Protein AF-A0A2P1K4G0-F1 (afdb_monomer)

Foldseek 3Di:
DDDPQLVVLLVQLVVLDLPDPPDPPSVVSVVSNVVSLVSNCVVVCVVCVPPPCPSVVSNVVSVVVVVDDPVNVCVPPVCVPPPPDDD

Organism: Cyprinus carpio (NCBI:txid7962)

Solvent-accessible surface area (backbone atoms only — not comparable to full-atom values): 5147 Å² total; per-residue (Å²): 139,75,54,76,66,52,47,52,25,52,49,37,39,64,71,33,53,46,84,52,84,89,58,94,52,34,73,61,30,42,51,52,17,50,51,21,48,50,57,32,48,64,64,49,44,83,79,37,74,87,51,80,56,52,65,60,52,52,54,52,54,57,55,57,56,72,74,59,50,70,66,59,51,38,61,74,67,41,32,85,76,58,55,90,64,85,131

pLDDT: mean 90.45, std 8.29, range [61.0, 9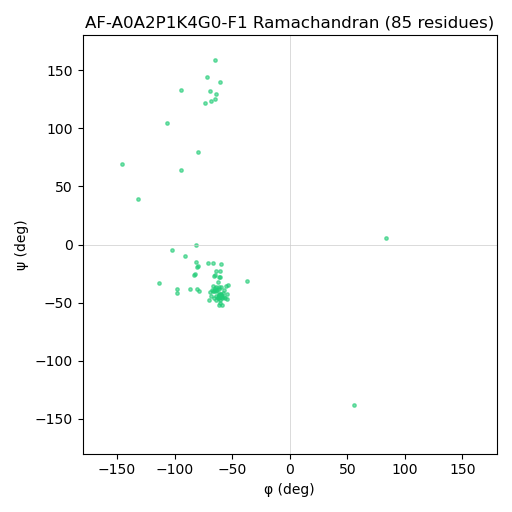8.25]

Nearest PDB structures (foldseek):
  4l98-assembly1_A  TM=7.637E-01  e=1.450E-02  Homo sapiens
  6dbh-assembly2_B  TM=7.768E-01  e=2.158E-02  Homo sapiens
  8bf1-assembly1_A  TM=7.713E-01  e=3.213E-02  Homo sapiens
  9f7w-assembly1_A  TM=7.757E-01  e=4.268E-02  Homo sapiens
  7bq3-assembly1_A  TM=7.792E-01  e=5.062E-02  Homo sapiens

Secondary structure (DSSP, 8-state):
---HHHHHHHHHHHH--TTSTT-S-HHHHHHHHHHHHHHHHHHHTTT-TT-TTHHHHHHHHHHHGGGS-HHHHIIIIIHHHHTT---

Mean predicted aligned error: 5.12 Å

InterPro domains:
  IPR000536 Nuclear hormone receptor, ligand-binding domain [PS51843] (1-87)
  IPR033544 Nuclear receptor subfamily 0 group B member 1/2 [PTHR24081] (1-87)
  IPR035500 Nuclear hormone receptor-like domain superfamily [G3DSA:1.10.565.10] (1-87)
  IPR035500 Nuclear hormone receptor-like domain superfamily [SSF48508] (1-87)

Sequence (87 aa):
DLSPKEYAYLKGTVIFNPDVPGLKASLFIEGLQYEAQHALKEVLVPLHPDDRGRFARILLTASTLKTITPSLITELFFRPVIGQANM

Structure (mmCIF, N/CA/C/O backbone):
data_AF-A0A2P1K4G0-F1
#
_entry.id   AF-A0A2P1K4G0-F1
#
loop_
_atom_site.group_PDB
_atom_site.id
_atom_site.type_symbol
_atom_site.label_atom_id
_atom_site.label_alt_id
_atom_site.label_comp_id
_atom_site.label_asym_id
_atom_site.label_entity_id
_atom_site.label_seq_id
_atom_site.pdbx_PDB_ins_code
_atom_site.Cartn_x
_atom_site.Cartn_y
_atom_site.Cartn_z
_atom_site.occupancy
_atom_site.B_iso_or_equiv
_atom_site.auth_seq_id
_atom_site.auth_comp_id
_atom_site.auth_asym_id
_atom_site.auth_atom_id
_atom_site.pdbx_PDB_model_num
ATOM 1 N N . ASP A 1 1 ? -1.555 -2.326 -17.737 1.00 78.94 1 ASP A N 1
ATOM 2 C CA . ASP A 1 1 ? -1.883 -3.247 -16.630 1.00 78.94 1 ASP A CA 1
ATOM 3 C C . ASP A 1 1 ? -0.695 -3.501 -15.722 1.00 78.94 1 ASP A C 1
ATOM 5 O O . ASP A 1 1 ? 0.437 -3.246 -16.127 1.00 78.94 1 ASP A O 1
ATOM 9 N N . LEU A 1 2 ? -0.971 -3.924 -14.484 1.00 87.75 2 LEU A N 1
ATOM 10 C CA . LEU A 1 2 ? 0.039 -4.383 -13.528 1.00 87.75 2 LEU A CA 1
ATOM 11 C C . LEU A 1 2 ? 0.149 -5.905 -13.615 1.00 87.75 2 LEU A C 1
ATOM 13 O O . LEU A 1 2 ? -0.865 -6.603 -13.577 1.00 87.75 2 LEU A O 1
ATOM 17 N N . SER A 1 3 ? 1.369 -6.427 -13.677 1.00 91.56 3 SER A N 1
ATOM 18 C CA . SER A 1 3 ? 1.607 -7.858 -13.498 1.00 91.56 3 SER A CA 1
ATOM 19 C C . SER A 1 3 ? 1.232 -8.296 -12.071 1.00 91.56 3 SER A C 1
ATOM 21 O O . SER A 1 3 ? 1.255 -7.476 -11.145 1.00 91.56 3 SER A O 1
ATOM 23 N N . PRO A 1 4 ? 0.961 -9.594 -11.833 1.00 94.12 4 PRO A N 1
ATOM 24 C CA . PRO A 1 4 ? 0.688 -10.100 -10.486 1.00 94.12 4 PRO A CA 1
ATOM 25 C C . PRO A 1 4 ? 1.778 -9.743 -9.463 1.00 94.12 4 PRO A C 1
ATOM 27 O O . PRO A 1 4 ? 1.471 -9.454 -8.307 1.00 94.12 4 PRO A O 1
ATOM 30 N N . LYS A 1 5 ? 3.047 -9.706 -9.896 1.00 93.00 5 LYS A N 1
ATOM 31 C CA . LYS A 1 5 ? 4.195 -9.339 -9.055 1.00 93.00 5 LYS A CA 1
ATOM 32 C C . LYS A 1 5 ? 4.191 -7.847 -8.701 1.00 93.00 5 LYS A C 1
ATOM 34 O O . LYS A 1 5 ? 4.322 -7.506 -7.530 1.00 93.00 5 LYS A O 1
ATOM 39 N N . GLU A 1 6 ? 3.987 -6.966 -9.684 1.00 93.31 6 GLU A N 1
ATOM 40 C CA . GLU A 1 6 ? 3.860 -5.515 -9.455 1.00 93.31 6 GLU A CA 1
ATOM 41 C C . GLU A 1 6 ? 2.672 -5.208 -8.525 1.00 93.31 6 GLU A C 1
ATOM 43 O O . GLU A 1 6 ? 2.796 -4.426 -7.582 1.00 93.31 6 GLU A O 1
ATOM 48 N N . TYR A 1 7 ? 1.536 -5.879 -8.735 1.00 94.38 7 TYR A N 1
ATOM 49 C CA . TYR A 1 7 ? 0.353 -5.733 -7.889 1.00 94.38 7 TYR A CA 1
ATOM 50 C C . TYR A 1 7 ? 0.598 -6.200 -6.445 1.00 94.38 7 TYR A C 1
ATOM 52 O O . TYR A 1 7 ? 0.149 -5.551 -5.500 1.00 94.38 7 TYR A O 1
ATOM 60 N N . ALA A 1 8 ? 1.332 -7.300 -6.247 1.00 95.88 8 ALA A N 1
ATOM 61 C CA . ALA A 1 8 ? 1.677 -7.788 -4.914 1.00 95.88 8 ALA A CA 1
ATOM 62 C C . ALA A 1 8 ? 2.524 -6.776 -4.123 1.00 95.88 8 ALA A C 1
ATOM 64 O O . ALA A 1 8 ? 2.190 -6.487 -2.972 1.00 95.88 8 ALA A O 1
ATOM 65 N N . TYR A 1 9 ? 3.557 -6.186 -4.735 1.00 95.94 9 TYR A N 1
ATOM 66 C CA . TYR A 1 9 ? 4.364 -5.165 -4.057 1.00 95.94 9 TYR A CA 1
ATOM 67 C C . TYR A 1 9 ? 3.583 -3.878 -3.804 1.00 95.94 9 TYR A C 1
ATOM 69 O O . TYR A 1 9 ? 3.686 -3.323 -2.712 1.00 95.94 9 TYR A O 1
ATOM 77 N N . LEU A 1 10 ? 2.734 -3.449 -4.747 1.00 96.00 10 LEU A N 1
ATOM 78 C CA . LEU A 1 10 ? 1.849 -2.303 -4.533 1.00 96.00 10 LEU A CA 1
ATOM 79 C C . LEU A 1 10 ? 0.950 -2.508 -3.308 1.00 96.00 10 LEU A C 1
ATOM 81 O O . LEU A 1 10 ? 0.859 -1.614 -2.469 1.00 96.00 10 LEU A O 1
ATOM 85 N N . LYS A 1 11 ? 0.349 -3.695 -3.143 1.00 95.69 11 LYS A N 1
ATOM 86 C CA . LYS A 1 11 ? -0.407 -4.021 -1.922 1.00 95.69 11 LYS A CA 1
ATOM 87 C C . LYS A 1 11 ? 0.459 -3.903 -0.670 1.00 95.69 11 LYS A C 1
ATOM 89 O O . LYS A 1 11 ? -0.006 -3.334 0.310 1.00 95.69 11 LYS A O 1
ATOM 94 N N . GLY A 1 12 ? 1.707 -4.372 -0.712 1.00 96.69 12 GLY A N 1
ATOM 95 C CA . GLY A 1 12 ? 2.666 -4.201 0.384 1.00 96.69 12 GLY A CA 1
ATOM 96 C C . GLY A 1 12 ? 2.837 -2.735 0.794 1.00 96.69 12 GLY A C 1
ATOM 97 O O . GLY A 1 12 ? 2.711 -2.417 1.972 1.00 96.69 12 GLY A O 1
ATOM 98 N N . THR A 1 13 ? 3.008 -1.827 -0.176 1.00 95.19 13 THR A N 1
ATOM 99 C CA . THR A 1 13 ? 3.146 -0.381 0.104 1.00 95.19 13 THR A CA 1
ATOM 100 C C . THR A 1 13 ? 1.916 0.234 0.780 1.00 95.19 13 THR A C 1
ATOM 102 O O . THR A 1 13 ? 2.041 1.212 1.514 1.00 95.19 13 THR A O 1
ATOM 105 N N . VAL A 1 14 ? 0.728 -0.330 0.534 1.00 94.00 14 VAL A N 1
ATOM 106 C CA . VAL A 1 14 ? -0.541 0.137 1.109 1.00 94.00 14 VAL A CA 1
ATOM 107 C C . VAL A 1 14 ? -0.801 -0.493 2.481 1.00 94.00 14 VAL A C 1
ATOM 109 O O . VAL A 1 14 ? -1.301 0.190 3.371 1.00 94.00 14 VAL A O 1
ATOM 112 N N . ILE A 1 15 ? -0.466 -1.776 2.658 1.00 94.81 15 ILE A N 1
ATOM 113 C CA . ILE A 1 15 ? -0.652 -2.525 3.912 1.00 94.81 15 ILE A CA 1
ATOM 114 C C . ILE A 1 15 ? 0.283 -2.000 5.003 1.00 94.81 15 ILE A C 1
ATOM 116 O O . ILE A 1 15 ? -0.145 -1.806 6.141 1.00 94.81 15 ILE A O 1
ATOM 120 N N . PHE A 1 16 ? 1.549 -1.754 4.666 1.00 96.62 16 PHE A N 1
ATOM 121 C CA . PHE A 1 16 ? 2.509 -1.163 5.591 1.00 96.62 16 PHE A CA 1
ATOM 122 C C . PHE A 1 16 ? 2.289 0.347 5.654 1.00 96.62 16 PHE A C 1
ATOM 124 O O . PHE A 1 16 ? 2.966 1.116 4.983 1.00 96.62 16 PHE A O 1
ATOM 131 N N . ASN A 1 17 ? 1.287 0.766 6.426 1.00 95.00 17 ASN A N 1
ATOM 132 C CA . ASN A 1 17 ? 0.961 2.169 6.645 1.00 95.00 17 ASN A CA 1
ATOM 133 C C . ASN A 1 17 ? 1.391 2.602 8.061 1.00 95.00 17 ASN A C 1
ATOM 135 O O . ASN A 1 17 ? 0.699 2.248 9.020 1.00 95.00 17 ASN A O 1
ATOM 139 N N . PRO A 1 18 ? 2.496 3.356 8.219 1.00 96.38 18 PRO A N 1
ATOM 140 C CA . PRO A 1 18 ? 2.963 3.800 9.534 1.00 96.38 18 PRO A CA 1
ATOM 141 C C . PRO A 1 18 ? 2.057 4.870 10.168 1.00 96.38 18 PRO A C 1
ATOM 143 O O . PRO A 1 18 ? 2.122 5.068 11.382 1.00 96.38 18 PRO A O 1
ATOM 146 N N . ASP A 1 19 ? 1.180 5.501 9.378 1.00 94.44 19 ASP A N 1
ATOM 147 C CA . ASP A 1 19 ? 0.304 6.599 9.808 1.00 94.44 19 ASP A CA 1
ATOM 148 C C . ASP A 1 19 ? -0.960 6.123 10.543 1.00 94.44 19 ASP A C 1
ATOM 150 O O . ASP A 1 19 ? -1.798 6.936 10.939 1.00 94.44 19 ASP A O 1
ATOM 154 N N . VAL A 1 20 ? -1.149 4.808 10.712 1.00 94.81 20 VAL A N 1
ATOM 155 C CA . VAL A 1 20 ? -2.311 4.281 11.439 1.00 94.81 20 VAL A CA 1
ATOM 156 C C . VAL A 1 20 ? -2.196 4.650 12.929 1.00 94.81 20 VAL A C 1
ATOM 158 O O . VAL A 1 20 ? -1.214 4.283 13.582 1.00 94.81 20 VAL A O 1
ATOM 161 N N . PRO A 1 21 ? -3.196 5.342 13.511 1.00 95.31 21 PRO A N 1
ATOM 162 C CA . PRO A 1 21 ? -3.157 5.725 14.918 1.00 95.31 21 PRO A CA 1
ATOM 163 C C . PRO A 1 21 ? -3.082 4.513 15.855 1.00 95.31 21 PRO A C 1
ATOM 165 O O . PRO A 1 21 ? -3.772 3.514 15.660 1.00 95.31 21 PRO A O 1
ATOM 168 N N . GLY A 1 22 ? -2.273 4.616 16.913 1.00 95.44 22 GLY A N 1
ATOM 169 C CA . GLY A 1 22 ? -2.167 3.581 17.951 1.00 95.44 22 GLY A CA 1
ATOM 170 C C . GLY A 1 22 ? -1.215 2.423 17.629 1.00 95.44 22 GLY A C 1
ATOM 171 O O . GLY A 1 22 ? -1.117 1.478 18.417 1.00 95.44 22 GLY A O 1
ATOM 172 N N . LEU A 1 23 ? -0.482 2.484 16.513 1.00 96.31 23 LEU A N 1
ATOM 173 C CA . LEU A 1 23 ? 0.577 1.525 16.214 1.00 96.31 23 LEU A CA 1
ATOM 174 C C . LEU A 1 23 ? 1.720 1.615 17.237 1.00 96.31 23 LEU A C 1
ATOM 176 O O . LEU A 1 23 ? 2.274 2.679 17.496 1.00 96.31 23 LEU A O 1
ATOM 180 N N . LYS A 1 24 ? 2.118 0.463 17.789 1.00 96.31 24 LYS A N 1
ATOM 181 C CA . LYS A 1 24 ? 3.249 0.360 18.732 1.00 96.31 24 LYS A CA 1
ATOM 182 C C . LYS A 1 24 ? 4.618 0.350 18.046 1.00 96.31 24 LYS A C 1
ATOM 184 O O . LYS A 1 24 ? 5.627 0.570 18.702 1.00 96.31 24 LYS A O 1
ATOM 189 N N . ALA A 1 25 ? 4.655 0.049 16.749 1.00 96.00 25 ALA A N 1
ATOM 190 C CA . 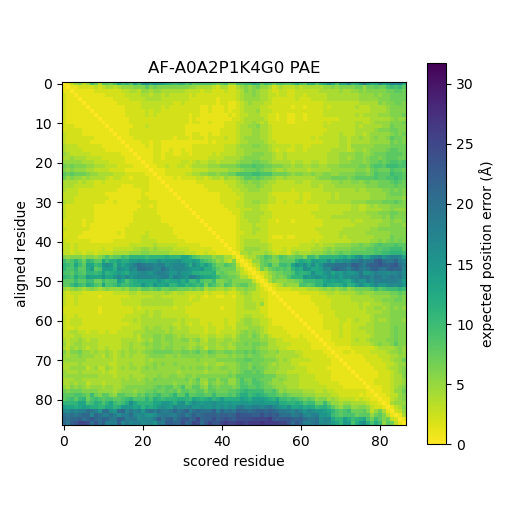ALA A 1 25 ? 5.877 -0.208 15.992 1.00 96.00 25 ALA A CA 1
ATOM 191 C C . ALA A 1 25 ? 5.918 0.586 14.673 1.00 96.00 25 ALA A C 1
ATOM 193 O O . ALA A 1 25 ? 6.346 0.054 13.651 1.00 96.00 25 ALA A O 1
ATOM 194 N N .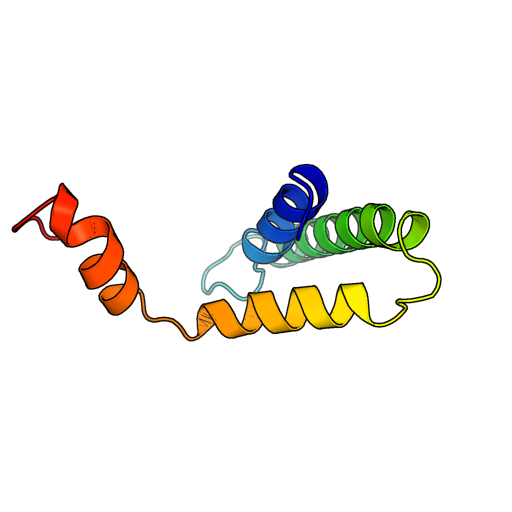 SER A 1 26 ? 5.462 1.846 14.675 1.00 97.06 26 SER A N 1
ATOM 195 C CA . SER A 1 26 ? 5.366 2.670 13.456 1.00 97.06 26 SER A CA 1
ATOM 196 C C . SER A 1 26 ? 6.685 2.771 12.687 1.00 97.06 26 SER A C 1
ATOM 198 O O . SER A 1 26 ? 6.677 2.586 11.479 1.00 97.06 26 SER A O 1
ATOM 200 N N . LEU A 1 27 ? 7.820 2.951 13.375 1.00 96.88 27 LEU A N 1
ATOM 201 C CA . LEU A 1 27 ? 9.152 2.994 12.745 1.00 96.88 27 LEU A CA 1
ATOM 202 C C . LEU A 1 27 ? 9.517 1.685 12.024 1.00 96.88 27 LEU A C 1
ATOM 204 O O . LEU A 1 27 ? 10.107 1.697 10.950 1.00 96.88 27 LEU A O 1
ATOM 208 N N . PHE A 1 28 ? 9.152 0.537 12.599 1.00 97.94 28 PHE A N 1
ATOM 209 C CA . PHE A 1 28 ? 9.381 -0.753 11.947 1.00 97.94 28 PHE A CA 1
ATOM 210 C C . PHE A 1 28 ? 8.487 -0.913 10.710 1.00 97.94 28 PHE A C 1
ATOM 212 O O . PHE A 1 28 ? 8.941 -1.373 9.666 1.00 97.94 28 PHE A O 1
ATOM 219 N N . ILE A 1 29 ? 7.227 -0.482 10.809 1.00 98.19 29 ILE A N 1
ATOM 220 C CA . ILE A 1 29 ? 6.270 -0.502 9.695 1.00 98.19 29 ILE A CA 1
ATOM 221 C C . ILE A 1 29 ? 6.711 0.440 8.567 1.00 98.19 29 ILE A C 1
ATOM 223 O O . ILE A 1 29 ? 6.570 0.082 7.402 1.00 98.19 29 ILE A O 1
ATOM 227 N N . GLU A 1 30 ? 7.285 1.598 8.890 1.00 97.88 30 GLU A N 1
ATOM 228 C CA . GLU A 1 30 ? 7.883 2.513 7.912 1.00 97.88 30 GLU A CA 1
ATOM 229 C C . GLU A 1 30 ? 9.020 1.831 7.135 1.00 97.88 30 GLU A C 1
ATOM 231 O O . GLU A 1 30 ? 9.054 1.897 5.906 1.00 97.88 30 GLU A O 1
ATOM 236 N N . GLY A 1 31 ? 9.889 1.081 7.822 1.00 98.25 31 GLY A N 1
ATOM 237 C CA . GLY A 1 31 ? 10.918 0.263 7.174 1.00 98.25 31 GLY A CA 1
ATOM 238 C C . GLY A 1 31 ? 10.335 -0.772 6.202 1.00 98.25 31 GLY A C 1
ATOM 239 O O . GLY A 1 31 ? 10.785 -0.876 5.061 1.00 98.25 31 GLY A O 1
ATOM 240 N N . LEU A 1 32 ? 9.278 -1.485 6.609 1.00 98.06 32 LEU A N 1
ATOM 241 C CA . LEU A 1 32 ? 8.578 -2.441 5.739 1.00 98.06 32 LEU A CA 1
ATOM 242 C C . LEU A 1 32 ? 7.911 -1.759 4.535 1.00 98.06 32 LEU A C 1
ATOM 244 O O . LEU A 1 32 ? 7.901 -2.308 3.430 1.00 98.06 32 LEU A O 1
ATOM 248 N N . GLN A 1 33 ? 7.369 -0.553 4.725 1.00 97.56 33 GLN A N 1
ATOM 249 C CA . GLN A 1 33 ? 6.808 0.240 3.635 1.00 97.56 33 GLN A CA 1
ATOM 250 C C . GLN A 1 33 ? 7.891 0.628 2.627 1.00 97.56 33 GLN A C 1
ATOM 252 O O . GLN A 1 33 ? 7.675 0.493 1.418 1.00 97.56 33 GLN A O 1
ATOM 257 N N . TYR A 1 34 ? 9.055 1.066 3.113 1.00 97.69 34 TYR A N 1
ATOM 258 C CA . TYR A 1 34 ? 10.199 1.407 2.274 1.00 97.69 34 TYR A CA 1
ATOM 259 C C . TYR A 1 34 ? 10.687 0.199 1.465 1.00 97.69 34 TYR A C 1
ATOM 261 O O . TYR A 1 34 ? 10.868 0.315 0.251 1.00 97.69 34 TYR A O 1
ATOM 269 N N . GLU A 1 35 ? 10.815 -0.979 2.083 1.00 97.75 35 GLU A N 1
ATOM 270 C CA . GLU A 1 35 ? 11.177 -2.206 1.360 1.00 97.75 35 GLU A CA 1
ATOM 271 C C . GLU A 1 35 ? 10.152 -2.572 0.281 1.00 97.75 35 GLU A C 1
ATOM 273 O O . GLU A 1 35 ? 10.528 -2.900 -0.847 1.00 97.75 35 GLU A O 1
ATOM 278 N N . ALA A 1 36 ? 8.853 -2.461 0.574 1.00 96.94 36 ALA A N 1
ATOM 279 C CA . ALA A 1 36 ? 7.812 -2.726 -0.416 1.00 96.94 36 ALA A CA 1
ATOM 280 C C . ALA A 1 36 ? 7.874 -1.742 -1.600 1.00 96.94 36 ALA A C 1
ATOM 282 O O . ALA A 1 36 ? 7.698 -2.148 -2.753 1.00 96.94 36 ALA A O 1
ATOM 283 N N . GLN A 1 37 ? 8.151 -0.458 -1.340 1.00 95.75 37 GLN A N 1
ATOM 284 C CA . GLN A 1 37 ? 8.329 0.556 -2.385 1.00 95.75 37 GLN A CA 1
ATOM 285 C C . GLN A 1 37 ? 9.587 0.292 -3.218 1.00 95.75 37 GLN A C 1
ATOM 287 O O . GLN A 1 37 ? 9.547 0.427 -4.444 1.00 95.75 37 GLN A O 1
ATOM 292 N N . HIS A 1 38 ? 10.681 -0.119 -2.574 1.00 95.62 38 HIS A N 1
ATOM 293 C CA . HIS A 1 38 ? 11.918 -0.498 -3.247 1.00 95.62 38 HIS A CA 1
ATOM 294 C C . HIS A 1 38 ? 11.693 -1.691 -4.180 1.00 95.62 38 HIS A C 1
ATOM 296 O O . HIS A 1 38 ? 11.966 -1.594 -5.376 1.00 95.62 38 HIS A O 1
ATOM 302 N N . ALA A 1 39 ? 11.097 -2.770 -3.669 1.00 94.94 39 ALA A N 1
ATOM 303 C CA . ALA A 1 39 ? 10.819 -3.970 -4.450 1.00 94.94 39 ALA A CA 1
ATOM 304 C C . ALA A 1 39 ? 9.863 -3.690 -5.624 1.00 94.94 39 ALA A C 1
ATOM 306 O O . ALA A 1 39 ? 10.056 -4.212 -6.724 1.00 94.94 39 ALA A O 1
ATOM 307 N N . LEU A 1 40 ? 8.870 -2.808 -5.432 1.00 94.38 40 LEU A N 1
ATOM 308 C CA . LEU A 1 40 ? 8.008 -2.332 -6.516 1.00 94.38 40 LEU A CA 1
ATOM 3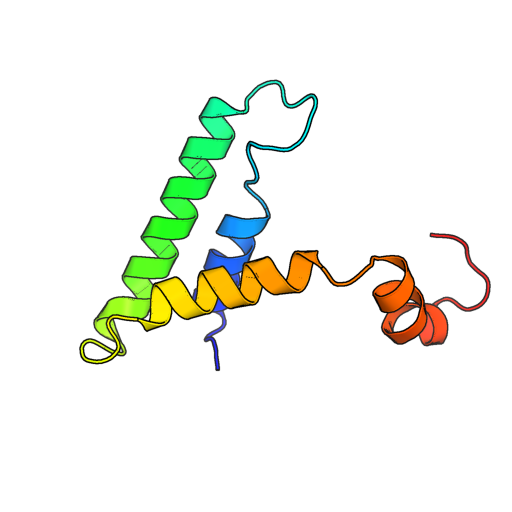09 C C . LEU A 1 40 ? 8.812 -1.580 -7.588 1.00 94.38 40 LEU A C 1
ATOM 311 O O . LEU A 1 40 ? 8.640 -1.829 -8.781 1.00 94.38 40 LEU A O 1
ATOM 315 N N . LYS A 1 41 ? 9.702 -0.668 -7.189 1.00 92.44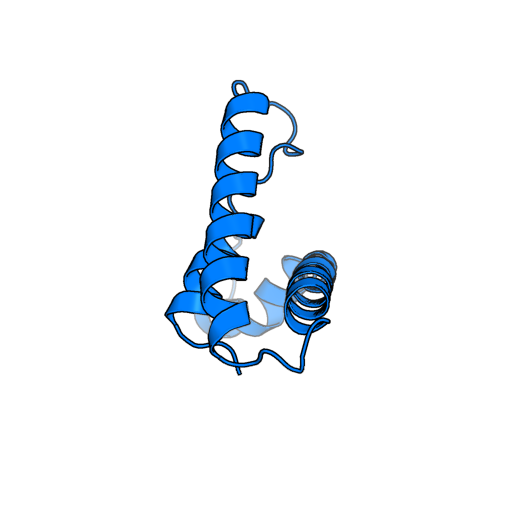 41 LYS A N 1
ATOM 316 C CA . LYS A 1 41 ? 10.546 0.086 -8.125 1.00 92.44 41 LYS A CA 1
ATOM 317 C C . LYS A 1 41 ? 11.462 -0.843 -8.927 1.00 92.44 41 LYS A C 1
ATOM 319 O O . LYS A 1 41 ? 11.558 -0.685 -10.143 1.00 92.44 41 LYS A O 1
ATOM 324 N N . GLU A 1 42 ? 12.073 -1.831 -8.278 1.00 91.38 42 GLU A N 1
ATOM 325 C CA . GLU A 1 42 ? 12.962 -2.804 -8.923 1.00 91.38 42 GLU A CA 1
ATOM 326 C C . GLU A 1 42 ? 12.265 -3.661 -9.977 1.00 91.38 42 GLU A C 1
ATOM 328 O O . GLU A 1 42 ? 12.892 -4.013 -10.971 1.00 91.38 42 GLU A O 1
ATOM 333 N N . VAL A 1 43 ? 10.976 -3.979 -9.813 1.00 89.44 43 VAL A N 1
ATOM 334 C CA . VAL A 1 43 ? 10.241 -4.710 -10.858 1.00 89.44 43 VAL A CA 1
ATOM 335 C C . VAL A 1 43 ? 9.727 -3.812 -11.977 1.00 89.44 43 VAL A C 1
ATOM 337 O O . VAL A 1 43 ? 9.560 -4.289 -13.093 1.00 89.44 43 VAL A O 1
ATOM 340 N N . LEU A 1 44 ? 9.498 -2.522 -11.718 1.00 87.38 44 LEU A N 1
ATOM 341 C CA . LEU A 1 44 ? 8.964 -1.590 -12.715 1.00 87.38 44 LEU A CA 1
ATOM 342 C C . LEU A 1 44 ? 10.033 -1.062 -13.681 1.00 87.38 44 LEU A C 1
ATOM 344 O O . LEU A 1 44 ? 9.741 -0.883 -14.864 1.00 87.38 44 LEU A O 1
ATOM 348 N N . VAL A 1 45 ? 11.246 -0.793 -13.184 1.00 76.50 45 VAL A N 1
ATOM 349 C CA . VAL A 1 45 ? 12.327 -0.140 -13.949 1.00 76.50 45 VAL A CA 1
ATOM 350 C C . VAL A 1 45 ? 12.848 -0.988 -15.121 1.00 76.50 45 VAL A C 1
ATOM 352 O O . VAL A 1 45 ? 12.958 -0.441 -16.218 1.00 76.50 45 VAL A O 1
ATOM 355 N N . PRO A 1 46 ? 13.134 -2.298 -14.969 1.00 73.38 46 PRO A N 1
ATOM 356 C CA . PRO A 1 46 ? 13.709 -3.102 -16.050 1.00 73.38 46 PRO A CA 1
ATOM 357 C C . PRO A 1 46 ? 12.766 -3.283 -17.241 1.00 73.38 46 PRO A C 1
ATOM 359 O O . PRO A 1 46 ? 13.220 -3.478 -18.363 1.00 73.38 46 PRO A O 1
ATOM 362 N N . LEU A 1 47 ? 11.454 -3.232 -16.997 1.00 65.88 47 LEU A N 1
ATOM 363 C CA . LEU A 1 47 ? 10.431 -3.464 -18.016 1.00 65.88 47 LEU A CA 1
ATOM 364 C C . LEU A 1 47 ? 10.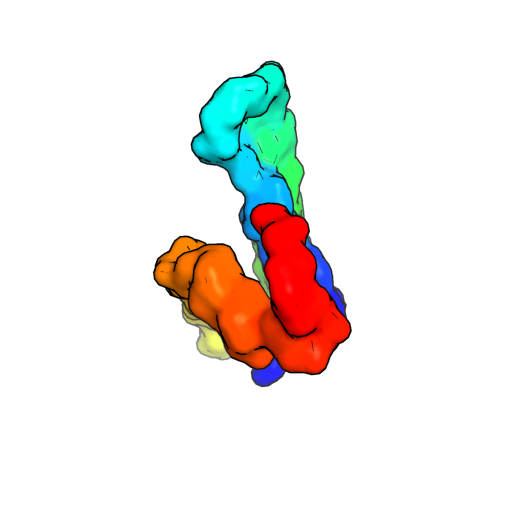130 -2.210 -18.852 1.00 65.88 47 LEU A C 1
ATOM 366 O O . LEU A 1 47 ? 9.701 -2.342 -19.995 1.00 65.88 47 LEU A O 1
ATOM 370 N N . HIS A 1 48 ? 10.350 -1.005 -18.307 1.00 67.69 48 HIS A N 1
ATOM 371 C CA . HIS A 1 48 ? 10.025 0.260 -18.978 1.00 67.69 48 HIS A CA 1
ATOM 372 C C . HIS A 1 48 ? 11.029 1.377 -18.641 1.00 67.69 48 HIS A C 1
ATOM 374 O O . HIS A 1 48 ? 10.672 2.343 -17.960 1.00 67.69 48 HIS A O 1
ATOM 380 N N . PRO A 1 49 ? 12.281 1.284 -19.122 1.00 69.69 49 PRO A N 1
ATOM 381 C CA . PRO A 1 49 ? 13.324 2.267 -18.820 1.00 69.69 49 PRO A CA 1
ATOM 382 C C . PRO A 1 49 ? 12.985 3.695 -19.293 1.00 69.69 49 PRO A C 1
ATOM 384 O O . PRO A 1 49 ? 13.409 4.664 -18.660 1.00 69.69 49 PRO A O 1
ATOM 387 N N . ASP A 1 50 ? 12.170 3.837 -20.343 1.00 77.38 50 ASP A N 1
ATOM 388 C CA . ASP A 1 50 ? 11.727 5.138 -20.865 1.00 77.38 50 ASP A CA 1
ATOM 389 C C . ASP A 1 50 ? 10.563 5.758 -20.067 1.00 77.38 50 ASP A C 1
ATOM 391 O O . ASP A 1 50 ? 10.364 6.975 -20.097 1.00 77.38 50 ASP A O 1
ATOM 395 N N . ASP A 1 51 ? 9.818 4.963 -19.288 1.00 79.81 51 ASP A N 1
ATOM 396 C CA . ASP A 1 51 ? 8.685 5.439 -18.481 1.00 79.81 51 ASP A CA 1
ATOM 397 C C . ASP A 1 51 ? 9.121 5.750 -17.042 1.00 79.81 51 ASP A C 1
ATOM 399 O O . ASP A 1 51 ? 8.677 5.146 -16.059 1.00 79.81 51 ASP A O 1
ATOM 403 N N . ARG A 1 52 ? 10.002 6.749 -16.908 1.00 74.06 52 ARG A N 1
ATOM 404 C CA . ARG A 1 52 ? 10.542 7.200 -15.609 1.00 74.06 52 ARG A CA 1
ATOM 405 C C . ARG A 1 52 ? 9.466 7.682 -14.623 1.00 74.06 52 ARG A C 1
ATOM 407 O O . ARG A 1 52 ? 9.731 7.758 -13.426 1.00 74.06 52 ARG A O 1
ATOM 414 N N . GLY A 1 53 ? 8.257 7.981 -15.104 1.00 86.94 53 GLY A N 1
ATOM 415 C CA . GLY A 1 53 ? 7.113 8.400 -14.290 1.00 86.94 53 GLY A CA 1
ATOM 416 C C . GLY A 1 53 ? 6.207 7.259 -13.814 1.00 86.94 53 GLY A C 1
ATOM 417 O O . GLY A 1 53 ? 5.340 7.501 -12.970 1.00 86.94 53 GLY A O 1
ATOM 418 N N . ARG A 1 54 ? 6.387 6.024 -14.313 1.00 88.81 54 ARG A N 1
ATOM 419 C CA . ARG A 1 54 ? 5.470 4.896 -14.053 1.00 88.81 54 ARG A CA 1
ATOM 420 C C . ARG A 1 54 ? 5.283 4.623 -12.566 1.00 88.81 54 ARG A C 1
ATOM 422 O O . ARG A 1 54 ? 4.150 4.489 -12.111 1.00 88.81 54 ARG A O 1
ATOM 429 N N . PHE A 1 55 ? 6.382 4.590 -11.811 1.00 91.12 55 PHE A N 1
ATOM 430 C CA . PHE A 1 55 ? 6.365 4.354 -10.365 1.00 91.12 55 PHE A CA 1
ATOM 431 C C . PHE A 1 55 ? 5.529 5.403 -9.621 1.00 91.12 55 PHE A C 1
ATOM 433 O O . PHE A 1 55 ? 4.602 5.051 -8.893 1.00 91.12 55 PHE A O 1
ATOM 440 N N . ALA A 1 56 ? 5.799 6.689 -9.863 1.00 91.62 56 ALA A N 1
ATOM 441 C CA . ALA A 1 56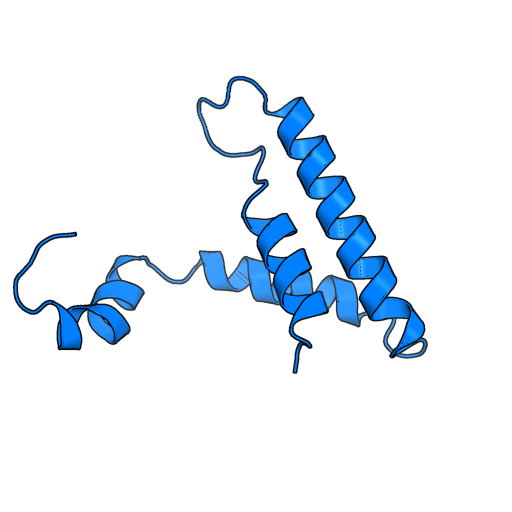 ? 5.070 7.779 -9.222 1.00 91.62 56 ALA A CA 1
ATOM 442 C C . ALA A 1 56 ? 3.579 7.750 -9.585 1.00 91.62 56 ALA A C 1
ATOM 444 O O . ALA A 1 56 ? 2.728 7.858 -8.706 1.00 91.62 56 ALA A O 1
ATOM 445 N N . ARG A 1 57 ? 3.251 7.528 -10.866 1.00 92.25 57 ARG A N 1
ATOM 446 C CA . ARG A 1 57 ? 1.862 7.424 -11.330 1.00 92.25 57 ARG A CA 1
ATOM 447 C C . ARG A 1 57 ? 1.119 6.279 -10.641 1.00 92.25 57 ARG A C 1
ATOM 449 O O . ARG A 1 57 ? 0.004 6.497 -10.187 1.00 92.25 57 ARG A O 1
ATOM 456 N N . ILE A 1 58 ? 1.736 5.103 -10.501 1.00 93.00 58 ILE A N 1
ATOM 457 C CA . ILE A 1 58 ? 1.134 3.959 -9.796 1.00 93.00 58 ILE A CA 1
ATOM 458 C C . ILE A 1 58 ? 0.842 4.301 -8.330 1.00 93.00 58 ILE A C 1
ATOM 460 O O . ILE A 1 58 ? -0.272 4.058 -7.866 1.00 93.00 58 ILE A O 1
ATOM 464 N N . LEU A 1 59 ? 1.804 4.885 -7.607 1.00 93.00 59 LEU A N 1
ATOM 465 C CA . LEU A 1 59 ? 1.609 5.257 -6.200 1.00 93.00 59 LEU A CA 1
ATOM 466 C C . LEU A 1 59 ? 0.537 6.342 -6.026 1.00 93.00 59 LEU A C 1
ATOM 468 O O . LEU A 1 59 ? -0.274 6.266 -5.099 1.00 93.00 59 LEU A O 1
ATOM 472 N N . LEU A 1 60 ? 0.490 7.324 -6.929 1.00 93.69 60 LEU A N 1
ATOM 473 C CA . LEU A 1 60 ? -0.549 8.354 -6.935 1.00 93.69 60 LEU A CA 1
ATOM 474 C C . LEU A 1 60 ? -1.926 7.745 -7.207 1.00 93.69 60 LEU A C 1
ATOM 476 O O . LEU A 1 60 ? -2.855 7.994 -6.443 1.00 93.69 60 LEU A O 1
ATOM 480 N N . THR A 1 61 ? -2.059 6.888 -8.223 1.00 93.31 61 THR A N 1
ATOM 481 C CA . THR A 1 61 ? -3.317 6.181 -8.502 1.00 93.31 61 THR A CA 1
ATOM 482 C C . THR A 1 61 ? -3.752 5.338 -7.304 1.00 93.31 61 THR A C 1
ATOM 484 O O . THR A 1 61 ? -4.899 5.442 -6.877 1.00 93.31 61 THR A O 1
ATOM 487 N N . ALA A 1 62 ? -2.850 4.574 -6.685 1.00 91.94 62 ALA A N 1
ATOM 488 C CA . ALA A 1 62 ? -3.170 3.819 -5.474 1.00 91.94 62 ALA A CA 1
ATOM 489 C C . ALA A 1 62 ? -3.619 4.729 -4.318 1.00 91.94 62 ALA A C 1
ATOM 491 O O . ALA A 1 62 ? -4.545 4.389 -3.586 1.00 91.94 62 ALA A O 1
ATOM 492 N N . SER A 1 63 ? -3.019 5.913 -4.186 1.00 90.50 63 SER A N 1
ATOM 493 C CA . SER A 1 63 ? -3.421 6.902 -3.181 1.00 90.50 63 SER A CA 1
ATOM 494 C C . SER A 1 63 ? -4.820 7.457 -3.445 1.00 90.50 63 SER A C 1
ATOM 496 O O . SER A 1 63 ? -5.578 7.643 -2.496 1.00 90.50 63 SER A O 1
ATOM 498 N N . THR A 1 64 ? -5.212 7.643 -4.712 1.00 92.44 64 THR A N 1
ATOM 499 C CA . THR A 1 64 ? -6.586 8.055 -5.049 1.00 92.44 64 THR A CA 1
ATOM 500 C C . THR A 1 64 ? -7.629 7.005 -4.678 1.00 92.44 64 THR A C 1
ATOM 502 O O . THR A 1 64 ? -8.749 7.375 -4.359 1.00 92.44 64 THR A O 1
ATOM 505 N N . LEU A 1 65 ? -7.280 5.713 -4.614 1.00 90.12 65 LEU A N 1
ATOM 506 C CA . LEU A 1 65 ? -8.225 4.677 -4.174 1.00 90.12 65 LEU A CA 1
ATOM 507 C C . LEU A 1 65 ? -8.652 4.854 -2.711 1.00 90.12 65 LEU A C 1
ATOM 509 O O . LEU A 1 65 ? -9.734 4.409 -2.340 1.00 90.12 65 LEU A O 1
ATOM 513 N N . LYS A 1 66 ? -7.847 5.544 -1.890 1.00 86.56 66 LYS A N 1
ATOM 514 C CA . LYS A 1 66 ? -8.185 5.849 -0.490 1.00 86.56 66 LYS A CA 1
ATOM 515 C C . LYS A 1 66 ? -9.367 6.819 -0.357 1.00 86.56 66 LYS A C 1
ATOM 517 O O . LYS A 1 66 ? -9.917 6.935 0.732 1.00 86.56 66 LYS A O 1
ATOM 522 N N . THR A 1 67 ? -9.749 7.526 -1.425 1.00 91.19 67 THR A N 1
ATOM 523 C CA . THR A 1 67 ? -10.907 8.437 -1.409 1.00 91.19 67 THR A CA 1
ATOM 524 C C . THR A 1 67 ? -12.233 7.705 -1.607 1.00 91.19 67 THR A C 1
ATOM 526 O O . THR A 1 67 ? -13.291 8.267 -1.323 1.00 91.19 67 THR A O 1
ATOM 529 N N . ILE A 1 68 ? -12.194 6.452 -2.072 1.00 93.62 68 ILE A N 1
ATOM 530 C CA . ILE A 1 68 ? -13.381 5.621 -2.244 1.00 93.62 68 ILE A CA 1
ATOM 531 C C . ILE A 1 68 ? -13.851 5.180 -0.859 1.00 93.62 68 ILE A C 1
ATOM 533 O O . ILE A 1 68 ? -13.111 4.545 -0.107 1.00 93.62 68 ILE A O 1
ATOM 537 N N . THR A 1 69 ? -15.092 5.517 -0.509 1.00 93.25 69 THR A N 1
ATOM 538 C CA . THR A 1 69 ? -15.622 5.188 0.812 1.00 93.25 69 THR A CA 1
ATOM 539 C C . THR A 1 69 ? -15.882 3.685 0.940 1.00 93.25 69 THR A C 1
ATOM 541 O O . THR A 1 69 ? -16.371 3.057 -0.006 1.00 93.25 69 THR A O 1
ATOM 544 N N . PRO A 1 70 ? -15.650 3.093 2.126 1.00 91.50 70 PRO A N 1
ATOM 545 C CA . PRO A 1 70 ? -16.018 1.703 2.381 1.00 91.50 70 PRO A CA 1
ATOM 546 C C . PRO A 1 70 ? -17.503 1.430 2.120 1.00 91.50 70 PRO A C 1
ATOM 548 O O . PRO A 1 70 ? -17.839 0.383 1.587 1.00 91.50 70 PRO A O 1
ATOM 551 N N . SER A 1 71 ? -18.386 2.394 2.410 1.00 92.25 71 SER A N 1
ATOM 552 C CA . SER A 1 71 ? -19.824 2.270 2.142 1.00 92.25 71 SER A CA 1
ATOM 553 C C . SER A 1 71 ? -20.136 2.082 0.659 1.00 92.25 71 SER A C 1
ATOM 555 O O . SER A 1 71 ? -20.933 1.216 0.312 1.00 92.25 71 SER A O 1
ATOM 557 N N . LEU A 1 72 ? -19.477 2.839 -0.223 1.00 94.25 72 LEU A N 1
ATOM 558 C CA . LEU A 1 72 ? -19.660 2.703 -1.664 1.00 94.25 72 LEU A CA 1
ATOM 559 C C . LEU A 1 72 ? -19.167 1.337 -2.153 1.00 94.25 72 LEU A C 1
ATOM 561 O O . LEU A 1 72 ? -19.822 0.701 -2.975 1.00 94.25 72 LEU A O 1
ATOM 565 N N . ILE A 1 73 ? -18.037 0.865 -1.617 1.00 93.06 73 ILE A N 1
ATOM 566 C CA . ILE A 1 73 ? -17.512 -0.472 -1.916 1.00 93.06 73 ILE A CA 1
ATOM 567 C C . ILE A 1 73 ? -18.507 -1.550 -1.462 1.00 93.06 73 ILE A C 1
ATOM 569 O O . ILE A 1 73 ? -18.792 -2.480 -2.220 1.00 93.06 73 ILE A O 1
ATOM 573 N N . THR A 1 74 ? -19.065 -1.418 -0.257 1.00 91.94 74 THR A N 1
ATOM 574 C CA . THR A 1 74 ? -20.061 -2.349 0.277 1.00 91.94 74 THR A CA 1
ATOM 575 C C . THR A 1 74 ? -21.303 -2.402 -0.601 1.00 91.94 74 THR A C 1
ATOM 577 O O . THR A 1 74 ? -21.690 -3.496 -1.004 1.00 91.94 74 THR A O 1
ATOM 580 N N . GLU A 1 75 ? -21.892 -1.257 -0.950 1.00 92.75 75 GLU A N 1
ATOM 581 C CA . GLU A 1 75 ? -23.107 -1.197 -1.774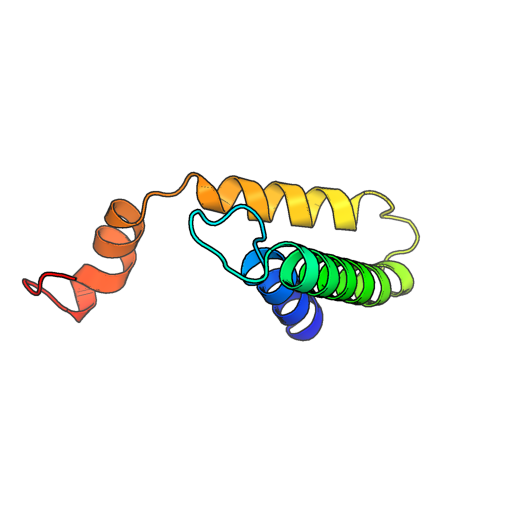 1.00 92.75 75 GLU A CA 1
ATOM 582 C C . GLU A 1 75 ? -22.908 -1.798 -3.169 1.00 92.75 75 GLU A C 1
ATOM 584 O O . GLU A 1 75 ? -23.751 -2.560 -3.642 1.00 92.75 75 GLU A O 1
ATOM 589 N N . LEU A 1 76 ? -21.775 -1.511 -3.817 1.00 93.88 76 LEU A N 1
ATOM 590 C CA . LEU A 1 76 ? -21.529 -1.962 -5.188 1.00 93.88 76 LEU A CA 1
ATOM 591 C C . LEU A 1 76 ? -21.095 -3.429 -5.282 1.00 93.88 76 LEU A C 1
ATOM 593 O O . LEU A 1 76 ? -21.510 -4.123 -6.209 1.00 93.88 76 LEU A O 1
ATOM 597 N N . PHE A 1 77 ? -20.250 -3.904 -4.361 1.00 92.00 77 PHE A N 1
ATOM 598 C CA . PHE A 1 77 ? -19.573 -5.199 -4.516 1.00 92.00 77 PHE A CA 1
ATOM 599 C C . PHE A 1 77 ? -20.005 -6.256 -3.504 1.00 92.00 77 PHE A C 1
ATOM 601 O O . PHE A 1 77 ? -20.033 -7.438 -3.840 1.00 92.00 77 PHE A O 1
ATOM 608 N N . PHE A 1 78 ? -20.347 -5.861 -2.276 1.00 91.25 78 PHE A N 1
ATOM 609 C CA . PHE A 1 78 ? -20.669 -6.820 -1.219 1.00 91.25 78 PHE A CA 1
ATOM 610 C C . PHE A 1 78 ? -22.176 -7.018 -1.058 1.00 91.25 78 PHE A C 1
ATOM 612 O O . PHE A 1 78 ? -22.620 -8.153 -0.892 1.00 91.25 78 PHE A O 1
ATOM 619 N N . ARG A 1 79 ? -22.986 -5.960 -1.176 1.00 91.94 79 ARG A N 1
ATOM 620 C CA . ARG A 1 79 ? -24.445 -6.005 -0.986 1.00 91.94 79 ARG A CA 1
ATOM 621 C C . ARG A 1 79 ? -25.179 -6.991 -1.893 1.00 91.94 79 ARG A C 1
ATOM 623 O O . ARG A 1 79 ? -26.043 -7.700 -1.373 1.00 91.94 79 ARG A O 1
ATOM 630 N N . PRO A 1 80 ? -24.809 -7.143 -3.178 1.00 91.44 80 PRO A N 1
ATOM 631 C CA . PRO A 1 80 ? -25.387 -8.181 -4.031 1.00 91.44 80 PRO A CA 1
ATOM 632 C C . PRO A 1 80 ? -25.142 -9.614 -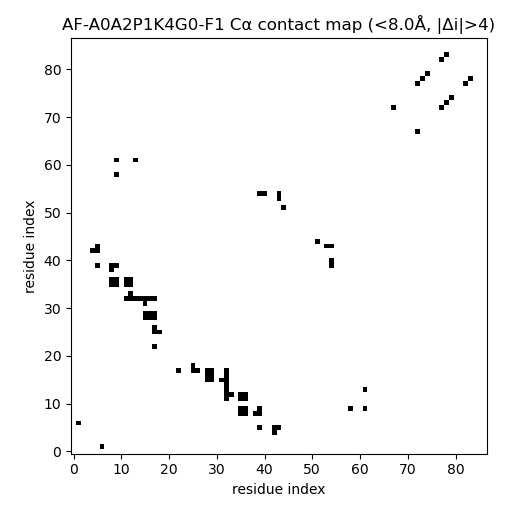3.528 1.00 91.44 80 PRO A C 1
ATOM 634 O O . PRO A 1 80 ? -25.895 -10.516 -3.880 1.00 91.44 80 PRO A O 1
ATOM 637 N N . VAL A 1 81 ? -24.103 -9.830 -2.712 1.00 91.25 81 VAL A N 1
ATOM 638 C CA . VAL A 1 81 ? -23.697 -11.150 -2.204 1.00 91.25 81 VAL A CA 1
ATOM 639 C C . VAL A 1 81 ? -24.226 -11.407 -0.790 1.00 91.25 81 VAL A C 1
ATOM 641 O O . VAL A 1 81 ? -24.686 -12.509 -0.506 1.00 91.25 81 VAL A O 1
ATOM 644 N N . ILE A 1 82 ? -24.172 -10.409 0.101 1.00 87.88 82 ILE A N 1
ATOM 645 C CA . ILE A 1 82 ? -24.494 -10.579 1.533 1.00 87.88 82 ILE A CA 1
ATOM 646 C C . ILE A 1 82 ? -25.882 -10.052 1.940 1.00 87.88 82 ILE A C 1
ATOM 648 O O . ILE A 1 82 ? -26.291 -10.231 3.090 1.00 87.88 82 ILE A O 1
ATOM 652 N N . GLY A 1 83 ? -26.621 -9.408 1.026 1.00 84.44 83 GLY A N 1
ATOM 653 C CA . GLY A 1 83 ? -27.957 -8.859 1.292 1.00 84.44 83 GLY A CA 1
ATOM 654 C C . GLY A 1 83 ? -27.953 -7.889 2.475 1.00 84.44 83 GLY A C 1
ATOM 655 O O . GLY A 1 83 ? -27.010 -7.134 2.605 1.00 84.44 83 GLY A O 1
ATOM 656 N N . GLN A 1 84 ? -28.971 -7.964 3.344 1.00 80.44 84 GLN A N 1
ATOM 657 C CA . GLN A 1 84 ? -29.153 -7.331 4.673 1.00 80.44 84 GLN A CA 1
ATOM 658 C C . GLN A 1 84 ? -27.951 -7.159 5.627 1.00 80.44 84 GLN A C 1
ATOM 660 O O . GLN A 1 84 ? -27.930 -6.254 6.463 1.00 80.44 84 GLN A O 1
ATOM 665 N N . ALA A 1 85 ? -26.980 -8.068 5.586 1.00 75.94 85 ALA A N 1
ATOM 666 C CA . ALA A 1 85 ? -26.065 -8.260 6.711 1.00 75.94 85 ALA A CA 1
ATOM 667 C C . ALA A 1 85 ? -25.182 -7.024 6.964 1.00 75.94 85 ALA A C 1
ATOM 669 O O . ALA A 1 85 ? -24.521 -6.544 6.046 1.00 75.94 85 ALA A O 1
ATOM 670 N N . ASN A 1 86 ? -25.177 -6.487 8.185 1.00 64.50 86 ASN A N 1
ATOM 671 C CA . ASN A 1 86 ? -24.264 -5.397 8.535 1.00 64.50 86 ASN A CA 1
ATOM 672 C C . ASN A 1 86 ? -22.826 -5.935 8.582 1.00 64.50 86 ASN A C 1
ATOM 674 O O . ASN A 1 86 ? -22.591 -6.987 9.179 1.00 64.50 86 ASN A O 1
ATOM 678 N N . MET A 1 87 ? -21.903 -5.218 7.935 1.00 61.00 87 MET A N 1
ATOM 679 C CA . MET A 1 87 ? -20.452 -5.417 8.038 1.00 61.00 87 MET A CA 1
ATOM 680 C C . MET A 1 87 ? -19.867 -4.522 9.124 1.00 61.00 87 MET A C 1
ATOM 682 O O . MET A 1 87 ? -20.372 -3.385 9.266 1.00 61.00 87 MET A O 1
#

Radius of gyration: 16.13 Å; Cα contacts (8 Å, |Δi|>4): 49; chains: 1; bounding box: 43×20×40 Å